Protein AF-A0A7Y5EYQ0-F1 (afdb_monomer_lite)

pLDDT: mean 70.4, std 16.58, range [34.97, 94.62]

Secondary structure (DSSP, 8-state):
------HHHHHHHHHHH---HHHHHHHHT--HHHHHHHHHHHHHHHHTTT---------S-S-EEEEEEE-TTSEEEEEEEETTEEEEEEEE-------

Foldseek 3Di:
DDDPPPLVVLVVVVVVVPDDLVRSCVVVVHDSVVNVVSVVVVVVVVVVVVDDDDDDDDPDPFPWDWDWDQDPQRWIWIWIDGPPDIDIDIHDDPDDPDD

Radius of gyration: 18.54 Å; chains: 1; bounding box: 42×24×52 Å

Structure (mmCIF, N/CA/C/O backbone):
data_AF-A0A7Y5EYQ0-F1
#
_entry.id   AF-A0A7Y5EYQ0-F1
#
loop_
_atom_site.group_PDB
_atom_site.id
_atom_site.type_symbol
_atom_site.label_atom_id
_atom_site.label_alt_id
_atom_site.label_comp_id
_atom_site.label_asym_id
_atom_site.label_entity_id
_atom_site.label_seq_id
_atom_site.pdbx_PDB_ins_code
_atom_site.Cartn_x
_atom_site.Cartn_y
_atom_site.Cartn_z
_atom_site.occupancy
_atom_site.B_iso_or_equiv
_atom_site.auth_seq_id
_atom_site.auth_comp_id
_atom_site.auth_asym_id
_atom_site.auth_atom_id
_atom_site.pdbx_PDB_model_num
ATOM 1 N N . MET A 1 1 ? 11.458 9.799 -27.056 1.00 34.97 1 MET A N 1
ATOM 2 C CA . MET A 1 1 ? 10.496 10.527 -26.199 1.00 34.97 1 MET A CA 1
ATOM 3 C C . MET A 1 1 ? 11.184 10.846 -24.886 1.00 34.97 1 MET A C 1
ATOM 5 O O . MET A 1 1 ? 11.511 9.926 -24.156 1.00 34.97 1 MET A O 1
ATOM 9 N N . ASN A 1 2 ? 11.492 12.119 -24.639 1.00 49.59 2 ASN A N 1
ATOM 10 C CA . ASN A 1 2 ? 12.245 12.569 -23.468 1.00 49.59 2 ASN A CA 1
ATOM 11 C C . ASN A 1 2 ? 11.326 13.470 -22.631 1.00 49.59 2 ASN A C 1
ATOM 13 O O . ASN A 1 2 ? 11.174 14.656 -22.910 1.00 49.59 2 ASN A O 1
ATOM 17 N N . LYS A 1 3 ? 10.656 12.890 -21.639 1.00 51.69 3 LYS A N 1
ATOM 18 C CA . LYS A 1 3 ? 10.021 13.625 -20.545 1.00 51.69 3 LYS A CA 1
ATOM 19 C C . LYS A 1 3 ? 10.454 12.904 -19.286 1.00 51.69 3 LYS A C 1
ATOM 21 O O . LYS A 1 3 ? 10.236 11.704 -19.180 1.00 51.69 3 LYS A O 1
ATOM 26 N N . LYS A 1 4 ? 11.107 13.616 -18.367 1.00 59.34 4 LYS A N 1
ATOM 27 C CA . LYS A 1 4 ? 11.325 13.122 -17.006 1.00 59.34 4 LYS A CA 1
ATOM 28 C C . LYS A 1 4 ? 9.941 12.818 -16.445 1.00 59.34 4 LYS A C 1
ATOM 30 O O . LYS A 1 4 ? 9.202 13.742 -16.115 1.00 59.34 4 LYS A O 1
ATOM 35 N N . GLU A 1 5 ? 9.553 11.550 -16.467 1.00 70.56 5 GLU A N 1
ATOM 36 C CA . GLU A 1 5 ? 8.270 11.111 -15.945 1.00 70.56 5 GLU A CA 1
ATOM 37 C C . GLU A 1 5 ? 8.210 11.528 -14.479 1.00 70.56 5 GLU A C 1
ATOM 39 O O . GLU A 1 5 ? 9.091 11.194 -13.683 1.00 70.56 5 GLU A O 1
ATOM 44 N N . ASN A 1 6 ? 7.209 12.340 -14.138 1.00 85.44 6 ASN A N 1
ATOM 45 C CA . ASN A 1 6 ? 6.997 12.758 -12.765 1.00 85.44 6 ASN A CA 1
ATOM 46 C C . ASN A 1 6 ? 6.386 11.578 -12.005 1.00 85.44 6 ASN A C 1
ATOM 48 O O . ASN A 1 6 ? 5.167 11.437 -11.907 1.00 85.44 6 ASN A O 1
ATOM 52 N N . TRP A 1 7 ? 7.255 10.695 -11.517 1.00 86.31 7 TRP A N 1
ATOM 53 C CA . TRP A 1 7 ? 6.867 9.462 -10.837 1.00 86.31 7 TRP A CA 1
ATOM 54 C C . TRP A 1 7 ? 5.966 9.710 -9.627 1.00 86.31 7 TRP A C 1
ATOM 56 O O . TRP A 1 7 ? 5.084 8.898 -9.365 1.00 86.31 7 TRP A O 1
ATOM 66 N N . ASN A 1 8 ? 6.095 10.859 -8.965 1.00 85.06 8 ASN A N 1
ATOM 67 C CA . ASN A 1 8 ? 5.250 11.222 -7.827 1.00 85.06 8 ASN A CA 1
ATOM 68 C C . ASN A 1 8 ? 3.799 11.435 -8.271 1.00 85.06 8 ASN A C 1
ATOM 70 O O . ASN A 1 8 ? 2.868 10.954 -7.627 1.00 85.06 8 ASN A O 1
ATOM 74 N N . GLU A 1 9 ? 3.597 12.092 -9.415 1.00 89.38 9 GLU A N 1
ATOM 75 C CA . GLU A 1 9 ? 2.271 12.288 -10.002 1.00 89.38 9 GLU A CA 1
ATOM 76 C C . GLU A 1 9 ? 1.675 10.965 -10.507 1.00 89.38 9 GLU A C 1
ATOM 78 O O . GLU A 1 9 ? 0.493 10.692 -10.297 1.00 89.38 9 GLU A O 1
ATOM 83 N N . ILE A 1 10 ? 2.499 10.112 -11.123 1.00 91.25 10 ILE A N 1
ATOM 84 C CA . ILE A 1 10 ? 2.092 8.779 -11.591 1.00 91.25 10 ILE A CA 1
ATOM 85 C C . ILE A 1 10 ? 1.643 7.907 -10.410 1.00 91.25 10 ILE A C 1
ATOM 87 O O . ILE A 1 10 ? 0.574 7.298 -10.461 1.00 91.25 10 ILE A O 1
ATOM 91 N N . ILE A 1 11 ? 2.423 7.877 -9.326 1.00 90.06 11 ILE A N 1
ATOM 92 C CA . ILE A 1 11 ? 2.108 7.118 -8.109 1.00 90.06 11 ILE A CA 1
ATOM 93 C C . ILE A 1 11 ? 0.858 7.683 -7.424 1.00 90.06 11 ILE A C 1
ATOM 95 O O . ILE A 1 11 ? 0.023 6.905 -6.961 1.00 90.06 11 ILE A O 1
ATOM 99 N N . LYS A 1 12 ? 0.686 9.011 -7.390 1.00 88.75 12 LYS A N 1
ATOM 100 C CA . LYS A 1 12 ? -0.525 9.651 -6.855 1.00 88.75 12 LYS A CA 1
ATOM 101 C C . LYS A 1 12 ? -1.773 9.227 -7.635 1.00 88.75 12 LYS A C 1
ATOM 103 O O . LYS A 1 12 ? -2.714 8.717 -7.031 1.00 88.75 12 LYS A O 1
ATOM 108 N N . LYS A 1 13 ? -1.743 9.331 -8.968 1.00 90.81 13 LYS A N 1
ATOM 109 C CA . LYS A 1 13 ? -2.845 8.890 -9.843 1.00 90.81 13 LYS A CA 1
ATOM 110 C C . LYS A 1 13 ? -3.150 7.403 -9.677 1.00 90.81 13 LYS A C 1
ATOM 112 O O . LYS A 1 13 ? -4.315 7.016 -9.679 1.00 90.81 13 LYS A O 1
ATOM 117 N N . TRP A 1 14 ? -2.125 6.568 -9.493 1.00 93.00 14 TRP A N 1
ATOM 118 C CA . TRP A 1 14 ? -2.327 5.152 -9.193 1.00 93.00 14 TRP A CA 1
ATOM 119 C C . TRP A 1 14 ? -3.076 4.949 -7.868 1.00 93.00 14 TRP A C 1
ATOM 121 O O . TRP A 1 14 ? -4.089 4.247 -7.852 1.00 93.00 14 TRP A O 1
ATOM 131 N N . LYS A 1 15 ? -2.641 5.597 -6.779 1.00 86.56 15 LYS A N 1
ATOM 132 C CA . LYS A 1 15 ? -3.306 5.504 -5.466 1.00 86.56 15 LYS A CA 1
ATOM 133 C C . LYS A 1 15 ? -4.771 5.954 -5.521 1.00 86.56 15 LYS A C 1
ATOM 135 O O . LYS A 1 15 ? -5.626 5.311 -4.916 1.00 86.56 15 LYS A O 1
ATOM 140 N N . GLU A 1 16 ? -5.061 7.018 -6.268 1.00 87.94 16 GLU A N 1
ATOM 141 C CA . GLU A 1 16 ? -6.419 7.548 -6.458 1.00 87.94 16 GLU A CA 1
ATOM 142 C C . GLU A 1 16 ? -7.295 6.630 -7.323 1.00 87.94 16 GLU A C 1
ATOM 144 O O . GLU A 1 16 ? -8.487 6.496 -7.055 1.00 87.94 16 GLU A O 1
ATOM 149 N N . SER A 1 17 ? -6.710 5.942 -8.311 1.00 87.94 17 SER A N 1
ATOM 150 C CA . SER A 1 17 ? -7.453 5.058 -9.222 1.00 87.94 17 SER A CA 1
ATOM 151 C C . SER A 1 17 ? -8.072 3.832 -8.544 1.00 87.94 17 SER A C 1
ATOM 153 O O . SER A 1 17 ? -9.033 3.270 -9.056 1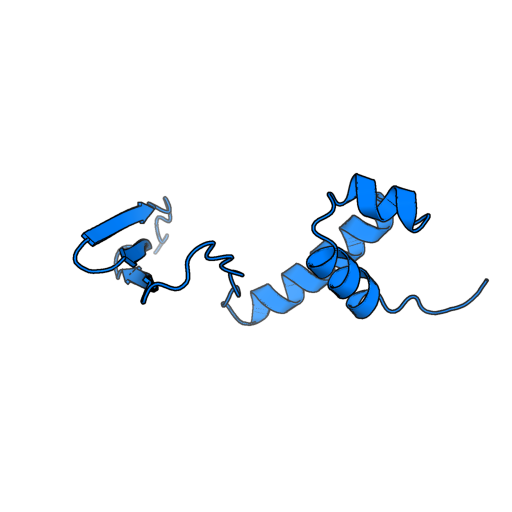.00 87.94 17 SER A O 1
ATOM 155 N N . GLY A 1 18 ? -7.506 3.372 -7.421 1.00 86.12 18 GLY A N 1
ATOM 156 C CA . GLY A 1 18 ? -7.916 2.120 -6.776 1.00 86.12 18 GLY A CA 1
ATOM 157 C C . GLY A 1 18 ? -7.594 0.849 -7.578 1.00 86.12 18 GLY A C 1
ATOM 158 O O . GLY A 1 18 ? -7.967 -0.243 -7.151 1.00 86.12 18 GLY A O 1
ATOM 159 N N . ASN A 1 19 ? -6.886 0.966 -8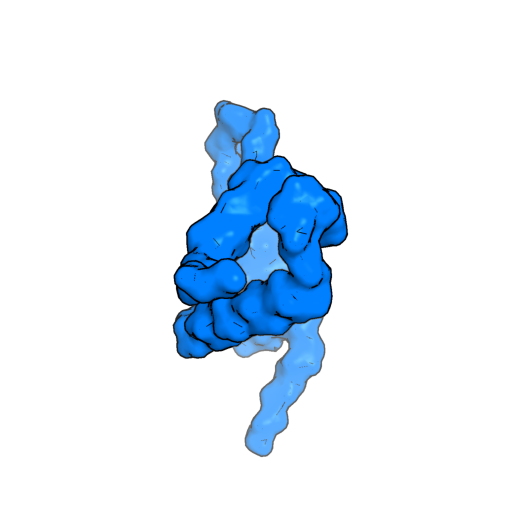.706 1.00 85.50 19 ASN A N 1
ATOM 160 C CA . ASN A 1 19 ? -6.484 -0.164 -9.536 1.00 85.50 19 ASN A CA 1
ATOM 161 C C . ASN A 1 19 ? -5.324 -0.946 -8.907 1.00 85.50 19 ASN A C 1
ATOM 163 O O . ASN A 1 19 ? -4.459 -0.399 -8.218 1.00 85.50 19 ASN A O 1
ATOM 167 N N . SER A 1 20 ? -5.233 -2.238 -9.230 1.00 89.12 20 SER A N 1
ATOM 168 C CA . SER A 1 20 ? -4.002 -2.994 -8.982 1.00 89.12 20 SER A CA 1
ATOM 169 C C . SER A 1 20 ? -2.836 -2.380 -9.769 1.00 89.12 20 SER A C 1
ATOM 171 O O . SER A 1 20 ? -3.039 -1.791 -10.832 1.00 89.12 20 SER A O 1
ATOM 173 N N . GLN A 1 21 ? -1.600 -2.530 -9.279 1.00 87.00 21 GLN A N 1
ATOM 174 C CA . GLN A 1 21 ? -0.409 -2.006 -9.970 1.00 87.00 21 GLN A CA 1
ATOM 175 C C . GLN A 1 21 ? -0.333 -2.500 -11.417 1.00 87.00 21 GLN A C 1
ATOM 177 O O . GLN A 1 21 ? -0.112 -1.712 -12.331 1.00 87.00 21 GLN A O 1
ATOM 182 N N . ALA A 1 22 ? -0.582 -3.796 -11.633 1.00 88.56 22 ALA A N 1
ATOM 183 C CA . ALA A 1 22 ? -0.603 -4.392 -12.963 1.00 88.56 22 ALA A CA 1
ATOM 184 C C . ALA A 1 22 ? -1.715 -3.804 -13.846 1.00 88.56 22 ALA A C 1
ATOM 186 O O . ALA A 1 22 ? -1.473 -3.547 -15.022 1.00 88.56 22 ALA A O 1
ATOM 187 N N . GLY A 1 23 ? -2.909 -3.559 -13.293 1.00 92.44 23 GLY A N 1
ATOM 188 C CA . GLY A 1 23 ? -4.013 -2.928 -14.019 1.00 92.44 23 GLY A CA 1
ATOM 189 C C . GLY A 1 23 ? -3.679 -1.501 -14.453 1.00 92.44 23 GLY A C 1
ATOM 190 O O . GLY A 1 23 ? -3.794 -1.168 -15.629 1.00 92.44 23 GLY A O 1
ATOM 191 N N . PHE A 1 24 ? -3.163 -0.693 -13.529 1.00 94.62 24 PHE A N 1
ATOM 192 C CA . PHE A 1 24 ? -2.759 0.683 -13.808 1.00 94.62 24 PHE A CA 1
ATOM 193 C C . PHE A 1 24 ? -1.595 0.769 -14.805 1.00 94.62 24 PHE A C 1
ATOM 195 O O . PHE A 1 24 ? -1.622 1.585 -15.725 1.00 94.62 24 PHE A O 1
ATOM 202 N N . CYS A 1 25 ? -0.591 -0.103 -14.664 1.00 93.69 25 CYS A N 1
ATOM 203 C CA . CYS A 1 25 ? 0.546 -0.160 -15.583 1.00 93.69 25 CYS A CA 1
ATOM 204 C C . CYS A 1 25 ? 0.115 -0.553 -17.002 1.00 93.69 25 CYS A C 1
ATOM 206 O O . CYS A 1 25 ? 0.594 0.043 -17.962 1.00 93.69 25 CYS A O 1
ATOM 208 N N . ARG A 1 26 ? -0.828 -1.498 -17.143 1.00 93.50 26 ARG A N 1
ATOM 209 C CA . ARG A 1 26 ? -1.411 -1.865 -18.445 1.00 93.50 26 ARG A CA 1
ATOM 210 C C . ARG A 1 26 ? -2.166 -0.697 -19.077 1.00 93.50 26 ARG A C 1
ATOM 212 O O . ARG A 1 26 ? -1.948 -0.413 -20.247 1.00 93.50 26 ARG A O 1
ATOM 219 N N . GLU A 1 27 ? -2.998 0.003 -18.307 1.00 93.38 27 GLU A N 1
ATOM 220 C CA . GLU A 1 27 ? -3.786 1.143 -18.799 1.00 93.38 27 GLU A CA 1
ATOM 221 C C . GLU A 1 27 ? -2.898 2.308 -19.262 1.00 93.38 27 GLU A C 1
ATOM 223 O O . GLU A 1 27 ? -3.122 2.893 -20.319 1.00 93.38 27 GLU A O 1
ATOM 228 N N . LYS A 1 28 ? -1.866 2.644 -18.481 1.00 89.44 28 LYS A N 1
ATOM 229 C CA . LYS A 1 28 ? -0.967 3.770 -18.773 1.00 89.44 28 LYS A CA 1
ATOM 230 C C . LYS A 1 28 ? 0.225 3.396 -19.654 1.00 89.44 28 LYS A C 1
ATOM 232 O O . LYS A 1 28 ? 1.056 4.258 -19.915 1.00 89.44 28 LYS A O 1
ATOM 237 N N . SER A 1 29 ? 0.309 2.144 -20.116 1.00 91.50 29 SER A N 1
ATOM 238 C CA . SER A 1 29 ? 1.454 1.614 -20.874 1.00 91.50 29 SER A CA 1
ATOM 239 C C . SER A 1 29 ? 2.800 1.831 -20.163 1.00 91.50 29 SER A C 1
ATOM 241 O O . SER A 1 29 ? 3.816 2.127 -20.787 1.00 91.50 29 SER A O 1
ATOM 243 N N . ILE A 1 30 ? 2.801 1.687 -18.836 1.00 92.12 30 ILE A N 1
ATOM 244 C CA . ILE A 1 30 ? 3.989 1.821 -17.988 1.00 92.12 30 ILE A CA 1
ATOM 245 C C . ILE A 1 30 ? 4.568 0.430 -17.732 1.00 92.12 30 ILE A C 1
ATOM 247 O O . ILE A 1 30 ? 3.847 -0.531 -17.466 1.00 92.12 30 ILE A O 1
ATOM 251 N N . SER A 1 31 ? 5.895 0.321 -17.761 1.00 92.62 31 SER A N 1
ATOM 252 C CA . SER A 1 31 ? 6.588 -0.903 -17.360 1.00 92.62 31 SER A CA 1
ATOM 253 C C . SER A 1 31 ? 6.366 -1.183 -15.870 1.00 92.62 31 SER A C 1
ATOM 255 O O . SER A 1 31 ? 6.768 -0.392 -15.015 1.00 92.62 31 SER A O 1
ATOM 257 N N . LEU A 1 32 ? 5.761 -2.332 -15.548 1.00 91.38 32 LEU A N 1
ATOM 258 C CA . LEU A 1 32 ? 5.524 -2.751 -14.162 1.00 91.38 32 LEU A CA 1
ATOM 259 C C . LEU A 1 32 ? 6.830 -2.822 -13.335 1.00 91.38 32 LEU A C 1
ATOM 261 O O . LEU A 1 32 ? 6.837 -2.310 -12.212 1.00 91.38 32 LEU A O 1
ATOM 265 N N . PRO A 1 33 ? 7.955 -3.358 -13.860 1.00 91.62 33 PRO A N 1
ATOM 266 C CA . PRO A 1 33 ? 9.253 -3.265 -13.187 1.00 91.62 33 PRO A CA 1
ATOM 267 C C . PRO A 1 33 ? 9.711 -1.831 -12.886 1.00 91.62 33 PRO A C 1
ATOM 269 O O . PRO A 1 33 ? 10.170 -1.561 -11.773 1.00 91.62 33 PRO A O 1
ATOM 272 N N . ALA A 1 34 ? 9.562 -0.907 -13.843 1.00 90.12 34 ALA A N 1
ATOM 273 C CA . ALA A 1 34 ? 9.949 0.493 -13.656 1.00 90.12 34 ALA A CA 1
ATOM 274 C C . ALA A 1 34 ? 9.081 1.163 -12.583 1.00 90.12 34 ALA A C 1
ATOM 276 O O . ALA A 1 34 ? 9.601 1.769 -11.646 1.00 90.12 34 ALA A O 1
ATOM 277 N N . PHE A 1 35 ? 7.765 0.953 -12.651 1.00 92.56 35 PHE A N 1
ATOM 278 C CA . PHE A 1 35 ? 6.828 1.427 -11.639 1.00 92.56 35 PHE A CA 1
ATOM 279 C C . PHE A 1 35 ? 7.190 0.916 -10.242 1.00 92.56 35 PHE A C 1
ATOM 281 O O . PHE A 1 35 ? 7.277 1.699 -9.298 1.00 92.56 35 PHE A O 1
ATOM 288 N N . GLY A 1 36 ? 7.472 -0.383 -10.106 1.00 89.62 36 GLY A N 1
ATOM 289 C CA . GLY A 1 36 ? 7.861 -0.981 -8.831 1.00 89.62 36 GLY A CA 1
ATOM 290 C C . GLY A 1 36 ? 9.154 -0.392 -8.256 1.00 89.62 36 GLY A C 1
ATOM 291 O O . GLY A 1 36 ? 9.237 -0.164 -7.049 1.00 89.62 36 GLY A O 1
ATOM 292 N N . TYR A 1 37 ? 10.153 -0.111 -9.099 1.00 89.56 37 TYR A N 1
ATOM 293 C CA . TYR A 1 37 ? 11.394 0.545 -8.675 1.00 89.56 37 TYR A CA 1
ATOM 294 C C . TYR A 1 37 ? 11.132 1.947 -8.106 1.00 89.56 37 TYR A C 1
ATOM 296 O O . TYR A 1 37 ? 11.557 2.247 -6.987 1.00 89.56 37 TYR A O 1
ATOM 304 N N . HIS A 1 38 ? 10.385 2.779 -8.834 1.00 88.69 38 HIS A N 1
ATOM 305 C CA . HIS A 1 38 ? 10.083 4.148 -8.414 1.00 88.69 38 HIS A CA 1
ATOM 306 C C . HIS A 1 38 ? 9.158 4.202 -7.194 1.00 88.69 38 HIS A C 1
ATOM 308 O O . HIS A 1 38 ? 9.407 4.981 -6.277 1.00 88.69 38 HIS A O 1
ATOM 314 N N . TYR A 1 39 ? 8.163 3.316 -7.120 1.00 87.69 39 TYR A N 1
ATOM 315 C CA . TYR A 1 39 ? 7.283 3.204 -5.960 1.00 87.69 39 TYR A CA 1
ATOM 316 C C . TYR A 1 39 ? 8.042 2.832 -4.682 1.00 87.69 39 TYR A C 1
ATOM 318 O O . TYR A 1 39 ? 7.832 3.447 -3.639 1.00 87.69 39 TYR A O 1
ATOM 326 N N . ARG A 1 40 ? 8.970 1.867 -4.751 1.00 83.50 40 ARG A N 1
ATOM 327 C CA . ARG A 1 40 ? 9.811 1.507 -3.596 1.00 83.50 40 ARG A CA 1
ATOM 328 C C . ARG A 1 40 ? 10.721 2.654 -3.172 1.00 83.50 40 ARG A C 1
ATOM 330 O O . ARG A 1 40 ? 10.894 2.872 -1.980 1.00 83.50 40 ARG A O 1
ATOM 337 N N . LYS A 1 41 ? 11.282 3.395 -4.127 1.00 80.75 41 LYS A N 1
ATOM 338 C CA . LYS A 1 41 ? 12.133 4.555 -3.837 1.00 80.75 41 LYS A CA 1
ATOM 339 C C . LYS A 1 41 ? 11.368 5.656 -3.088 1.00 80.75 41 LYS A C 1
ATOM 341 O O . LYS A 1 41 ? 11.906 6.200 -2.129 1.00 80.75 41 LYS A O 1
ATOM 346 N N . GLU A 1 42 ? 10.118 5.915 -3.472 1.00 73.00 42 GLU A N 1
ATOM 347 C CA . GLU A 1 42 ? 9.203 6.819 -2.753 1.00 73.00 42 GLU A CA 1
ATOM 348 C C . GLU A 1 42 ? 8.750 6.250 -1.394 1.00 73.00 42 GLU A C 1
ATOM 350 O O . GLU A 1 42 ? 8.625 6.974 -0.415 1.00 73.00 42 GLU A O 1
ATOM 355 N N . ALA A 1 43 ? 8.544 4.937 -1.267 1.00 66.06 43 ALA A N 1
ATOM 356 C CA . ALA A 1 43 ? 8.214 4.333 0.028 1.00 66.06 43 ALA A CA 1
ATOM 357 C C . ALA A 1 43 ? 9.378 4.432 1.036 1.00 66.06 43 ALA A C 1
ATOM 359 O O . ALA A 1 43 ? 9.160 4.644 2.228 1.00 66.06 43 ALA A O 1
ATOM 360 N N . VAL A 1 44 ? 10.621 4.321 0.560 1.00 61.66 44 VAL A N 1
ATOM 361 C CA . VAL A 1 44 ? 11.830 4.459 1.388 1.00 61.66 44 VAL A CA 1
ATOM 362 C C . VAL A 1 44 ? 12.081 5.914 1.807 1.00 61.66 44 VAL A C 1
ATOM 364 O O . VAL A 1 44 ? 12.643 6.152 2.875 1.00 61.66 44 VAL A O 1
ATOM 367 N N . SER A 1 45 ? 11.662 6.913 1.019 1.00 55.09 45 SER A N 1
ATOM 368 C CA . SER A 1 45 ? 11.722 8.311 1.472 1.00 55.09 45 SER A CA 1
ATOM 369 C C . SER A 1 45 ? 10.707 8.594 2.584 1.00 55.09 45 SER A C 1
ATOM 371 O O . SER A 1 45 ? 11.035 9.329 3.511 1.00 55.09 45 SER A O 1
ATOM 373 N N . ILE A 1 46 ? 9.540 7.939 2.566 1.00 56.16 46 ILE A N 1
ATOM 374 C CA . ILE A 1 46 ? 8.552 7.997 3.658 1.00 56.16 46 ILE A CA 1
ATOM 375 C C . ILE A 1 46 ? 9.093 7.312 4.926 1.00 56.16 46 ILE A C 1
ATOM 377 O O . ILE A 1 46 ? 8.959 7.851 6.024 1.00 56.16 46 ILE A O 1
ATOM 381 N N . SER A 1 47 ? 9.781 6.168 4.796 1.00 52.25 47 SER A N 1
ATOM 382 C CA . SER A 1 47 ? 10.295 5.425 5.958 1.00 52.25 47 SER A CA 1
ATOM 383 C C . SER A 1 47 ? 11.392 6.160 6.736 1.00 52.25 47 SER A C 1
ATOM 385 O O . SER A 1 47 ? 11.595 5.864 7.910 1.00 52.25 47 SER A O 1
ATOM 387 N N . LYS A 1 48 ? 12.087 7.132 6.128 1.00 50.88 48 LYS A N 1
ATOM 388 C CA . LYS A 1 48 ? 13.081 7.962 6.834 1.00 50.88 48 LYS A CA 1
ATOM 389 C C . LYS A 1 48 ? 12.467 8.866 7.905 1.00 50.88 48 LYS A C 1
ATOM 391 O O . LYS A 1 48 ? 13.178 9.248 8.827 1.00 50.88 48 LYS A O 1
ATOM 396 N N . ASN A 1 49 ? 11.168 9.153 7.817 1.00 47.19 49 ASN A N 1
ATOM 397 C CA . ASN A 1 49 ? 10.465 9.973 8.801 1.00 47.19 49 ASN A CA 1
ATOM 398 C C . ASN A 1 49 ? 9.741 9.133 9.867 1.00 47.19 49 ASN A C 1
ATOM 400 O O . ASN A 1 49 ? 9.098 9.707 10.734 1.00 47.19 49 ASN A O 1
ATOM 404 N N . GLY A 1 50 ? 9.831 7.797 9.824 1.00 47.28 50 GLY A N 1
ATOM 405 C CA . GLY A 1 50 ? 9.327 6.912 10.883 1.00 47.28 50 GLY A CA 1
ATOM 406 C C . GLY A 1 50 ? 7.801 6.780 10.995 1.00 47.28 50 GLY A C 1
ATOM 407 O O . GLY A 1 50 ? 7.331 6.005 11.821 1.00 47.28 50 GLY A O 1
ATOM 408 N N . PHE A 1 51 ? 7.023 7.472 10.160 1.00 46.06 51 PHE A N 1
ATOM 409 C CA . PHE A 1 51 ? 5.559 7.418 10.173 1.00 46.06 51 PHE A CA 1
ATOM 410 C C . PHE A 1 51 ? 5.012 6.929 8.828 1.00 46.06 51 PHE A C 1
ATOM 412 O O . PHE A 1 51 ? 5.520 7.289 7.766 1.00 46.06 51 PHE A O 1
ATOM 419 N N . ILE A 1 52 ? 3.958 6.111 8.872 1.00 51.84 52 ILE A N 1
ATOM 420 C CA . ILE A 1 52 ? 3.222 5.641 7.692 1.00 51.84 52 ILE A CA 1
ATOM 421 C C . ILE A 1 52 ? 1.804 6.200 7.779 1.00 51.84 52 ILE A C 1
ATOM 423 O O . ILE A 1 52 ? 1.078 5.913 8.729 1.00 51.84 52 ILE A O 1
ATOM 427 N N . GLU A 1 53 ? 1.394 6.971 6.773 1.00 46.34 53 GLU A N 1
ATOM 428 C CA . GLU A 1 53 ? -0.005 7.371 6.620 1.00 46.34 53 GLU A CA 1
ATOM 429 C C . GLU A 1 53 ? -0.830 6.182 6.115 1.00 46.34 53 GLU A C 1
ATOM 431 O O . GLU A 1 53 ? -0.591 5.654 5.025 1.00 46.34 53 GLU A O 1
ATOM 436 N N . ILE A 1 54 ? -1.810 5.756 6.914 1.00 51.12 54 ILE A N 1
ATOM 437 C CA . ILE A 1 54 ? -2.726 4.668 6.568 1.00 51.12 54 ILE A CA 1
ATOM 438 C C . ILE A 1 54 ? -4.030 5.295 6.054 1.00 51.12 54 ILE A C 1
ATOM 440 O O . ILE A 1 54 ? -4.782 5.856 6.853 1.00 51.12 54 ILE A O 1
ATOM 444 N N . PRO A 1 55 ? -4.338 5.224 4.744 1.00 43.78 55 PRO A N 1
ATOM 445 C CA . PRO A 1 55 ? -5.606 5.727 4.231 1.00 43.78 55 PRO A CA 1
ATOM 446 C C . PRO A 1 55 ? -6.752 4.815 4.688 1.00 43.78 55 PRO A C 1
ATOM 448 O O . PRO A 1 55 ? -6.887 3.682 4.225 1.00 43.78 55 PRO A O 1
ATOM 451 N N . ILE A 1 56 ? -7.600 5.318 5.585 1.00 53.41 56 ILE A N 1
ATOM 452 C CA . ILE A 1 56 ? -8.795 4.610 6.055 1.00 53.41 56 ILE A CA 1
ATOM 453 C C . ILE A 1 56 ? -9.961 4.978 5.137 1.00 53.41 56 ILE A C 1
ATOM 455 O O . ILE A 1 56 ? -10.371 6.134 5.074 1.00 53.41 56 ILE A O 1
ATOM 459 N N . LYS A 1 57 ? -10.524 3.992 4.434 1.00 52.34 57 LYS A N 1
ATOM 460 C CA . LYS A 1 57 ? -11.801 4.152 3.724 1.00 52.34 57 LYS A CA 1
ATOM 461 C C . LYS A 1 57 ? -12.927 3.671 4.639 1.00 52.34 57 LYS A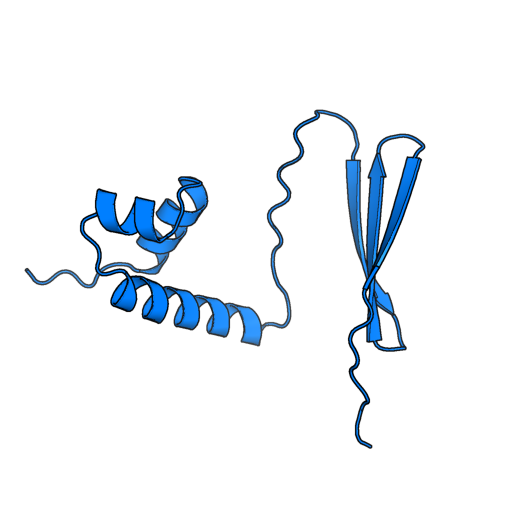 C 1
ATOM 463 O O . LYS A 1 57 ? -13.202 2.473 4.685 1.00 52.34 57 LYS A O 1
ATOM 468 N N . THR A 1 58 ? -13.562 4.573 5.386 1.00 53.44 58 THR A N 1
ATOM 469 C CA . THR A 1 58 ? -14.786 4.243 6.132 1.00 53.44 58 THR A CA 1
ATOM 470 C C . THR A 1 58 ? -15.974 4.258 5.167 1.00 53.44 58 THR A C 1
ATOM 472 O O . THR A 1 58 ? -16.167 5.212 4.418 1.00 53.44 58 THR A O 1
ATOM 475 N N . LYS A 1 59 ? -16.756 3.171 5.129 1.00 58.56 59 LYS A N 1
ATOM 476 C CA . LYS A 1 59 ? -17.968 3.078 4.292 1.00 58.56 59 LYS A CA 1
ATOM 477 C C . LYS A 1 59 ? -19.194 3.749 4.925 1.00 58.56 59 LYS A C 1
ATOM 479 O O . LYS A 1 59 ? -20.212 3.863 4.255 1.00 58.56 59 LYS A O 1
ATOM 484 N N . GLU A 1 60 ? -19.102 4.199 6.176 1.00 56.44 60 GLU A N 1
ATOM 485 C CA . GLU A 1 60 ? -20.246 4.705 6.937 1.00 56.44 60 GLU A CA 1
ATOM 486 C C . GLU A 1 60 ? -19.964 6.066 7.584 1.00 56.44 60 GLU A C 1
ATOM 488 O O . GLU A 1 60 ? -18.923 6.284 8.207 1.00 56.44 60 GLU A O 1
ATOM 493 N N . THR A 1 61 ? -20.941 6.964 7.449 1.00 51.28 61 THR A N 1
ATOM 494 C CA . THR A 1 61 ? -21.091 8.299 8.054 1.00 51.28 61 THR A CA 1
ATOM 495 C C . THR A 1 61 ? -21.422 8.220 9.553 1.00 51.28 61 THR A C 1
ATOM 497 O O . THR A 1 61 ? -22.322 8.888 10.053 1.00 51.28 61 THR A O 1
ATOM 500 N N . GLY A 1 62 ? -20.706 7.373 10.290 1.00 57.00 62 GLY A N 1
ATOM 501 C CA . GLY A 1 62 ? -20.757 7.309 11.750 1.00 57.00 62 GLY A CA 1
ATOM 502 C C . GLY A 1 62 ? -19.465 7.848 12.357 1.00 57.00 62 GLY A C 1
ATOM 503 O O . GLY A 1 62 ? -18.404 7.724 11.743 1.00 57.00 62 GLY A O 1
ATOM 504 N N . ASN A 1 63 ? -19.540 8.401 13.574 1.00 58.62 63 ASN A N 1
ATOM 505 C CA . ASN A 1 63 ? -18.382 8.833 14.370 1.00 58.62 63 ASN A CA 1
ATOM 506 C C . ASN A 1 63 ? -17.498 7.625 14.722 1.00 58.62 63 ASN A C 1
ATOM 508 O O . ASN A 1 63 ? -17.576 7.071 15.820 1.00 58.62 63 ASN A O 1
ATOM 512 N N . SER A 1 64 ? -16.695 7.183 13.760 1.00 64.44 64 SER A N 1
ATOM 513 C CA . SER A 1 64 ? -15.742 6.098 13.921 1.00 64.44 64 SER A CA 1
ATOM 514 C C . SER A 1 64 ? -14.357 6.695 14.116 1.00 64.44 64 SER A C 1
ATOM 516 O O . SER A 1 64 ? -13.944 7.552 13.338 1.00 64.44 64 SER A O 1
ATOM 518 N N . SER A 1 65 ? -13.625 6.245 15.133 1.00 64.81 65 SER A N 1
ATOM 519 C CA . SER A 1 65 ? -12.245 6.681 15.370 1.00 64.81 65 SER A CA 1
ATOM 520 C C . SER A 1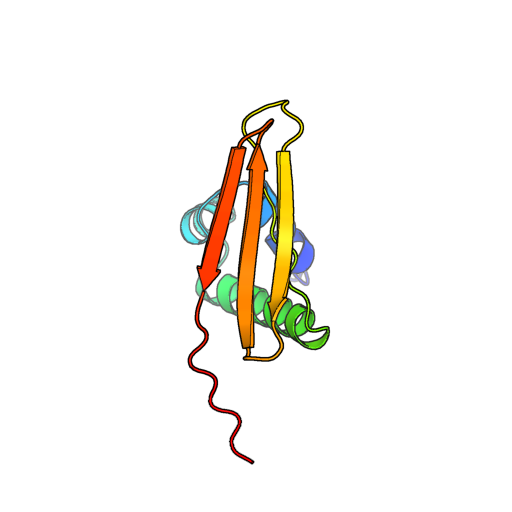 65 ? -11.302 5.488 15.335 1.00 64.81 65 SER A C 1
ATOM 522 O O . SER A 1 65 ? -11.547 4.500 16.031 1.00 64.81 65 SER A O 1
ATOM 524 N N . LEU A 1 66 ? -10.211 5.606 14.580 1.00 70.75 66 LEU A N 1
ATOM 525 C CA . 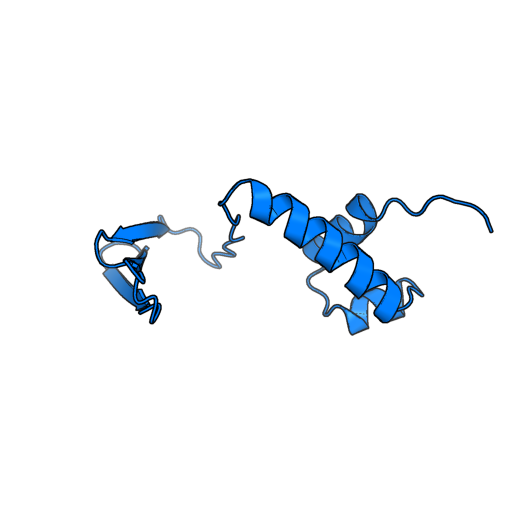LEU A 1 66 ? -9.068 4.702 14.667 1.00 70.75 66 LEU A CA 1
ATOM 526 C C . LEU A 1 66 ? -7.999 5.345 15.553 1.00 70.75 66 LEU A C 1
ATOM 528 O O . LEU A 1 66 ? -7.660 6.512 15.361 1.00 70.75 66 LEU A O 1
ATOM 532 N N . SER A 1 67 ? -7.453 4.593 16.500 1.00 65.69 67 SER A N 1
ATOM 533 C CA . SER A 1 67 ? -6.289 4.998 17.289 1.00 65.69 67 SER A CA 1
ATOM 534 C C . SER A 1 67 ? -5.200 3.940 17.159 1.00 65.69 67 SER A C 1
ATOM 536 O O . SER A 1 67 ? -5.492 2.745 17.190 1.00 65.69 67 SER A O 1
ATOM 538 N N . LEU A 1 68 ? -3.961 4.393 16.982 1.00 72.19 68 LEU A N 1
ATOM 539 C CA . LEU A 1 68 ? -2.773 3.550 16.909 1.00 72.19 68 LEU A CA 1
ATOM 540 C C . LEU A 1 68 ? -1.862 3.911 18.080 1.00 72.19 68 LEU A C 1
ATOM 542 O O . LEU A 1 68 ? -1.529 5.083 18.252 1.00 72.19 68 LEU A O 1
ATOM 546 N N . GLU A 1 69 ? -1.459 2.915 18.857 1.00 69.44 69 GLU A N 1
ATOM 547 C CA . GLU A 1 69 ? -0.525 3.071 19.971 1.00 69.44 69 GLU A CA 1
ATOM 548 C C . GLU A 1 69 ? 0.596 2.035 19.847 1.00 69.44 69 GLU A C 1
ATOM 550 O O . GLU A 1 69 ? 0.349 0.887 19.478 1.00 69.44 69 GLU A O 1
ATOM 555 N N . ILE A 1 70 ? 1.830 2.451 20.132 1.00 71.69 70 ILE A N 1
ATOM 556 C CA . ILE A 1 70 ? 2.979 1.552 20.260 1.00 71.69 70 ILE A CA 1
ATOM 557 C C . ILE A 1 70 ? 3.287 1.464 21.749 1.00 71.69 70 ILE A C 1
ATOM 559 O O . ILE A 1 70 ? 3.661 2.462 22.368 1.00 71.69 70 ILE A O 1
ATOM 563 N N . SER A 1 71 ? 3.099 0.287 22.327 1.00 66.94 71 SER A N 1
ATOM 564 C CA . SER A 1 71 ? 3.353 0.051 23.743 1.00 66.94 71 SER A CA 1
ATOM 565 C C . SER A 1 71 ? 4.850 -0.107 24.022 1.00 66.94 71 SER A C 1
ATOM 567 O O . SER A 1 71 ? 5.664 -0.385 23.139 1.00 66.94 71 SER A O 1
ATOM 569 N N . GLN A 1 72 ? 5.234 0.042 25.290 1.00 68.31 72 GLN A N 1
ATOM 570 C CA . GLN A 1 72 ? 6.638 -0.008 25.726 1.00 68.31 72 GLN A CA 1
ATOM 571 C C . GLN A 1 72 ? 7.324 -1.362 25.461 1.00 68.31 72 GLN A C 1
ATOM 573 O O . GLN A 1 72 ? 8.546 -1.430 25.379 1.00 68.31 72 GLN A O 1
ATOM 578 N N . ASN A 1 73 ? 6.548 -2.436 25.306 1.00 71.00 73 ASN A N 1
ATOM 579 C CA . ASN A 1 73 ? 7.008 -3.781 24.952 1.00 71.00 73 ASN A CA 1
ATOM 580 C C . ASN A 1 73 ? 7.041 -4.040 23.429 1.00 71.00 73 ASN A C 1
ATOM 582 O O . ASN A 1 73 ? 7.284 -5.171 23.017 1.00 71.00 73 ASN A O 1
ATOM 586 N N . GLY A 1 74 ? 6.826 -3.019 22.590 1.00 66.25 74 GLY A N 1
ATOM 587 C CA . GLY A 1 74 ? 6.906 -3.137 21.130 1.00 66.25 74 GLY A CA 1
ATOM 588 C C . GLY A 1 74 ? 5.677 -3.773 20.473 1.00 66.25 74 GLY A C 1
ATOM 589 O O . GLY A 1 74 ? 5.760 -4.232 19.326 1.00 66.25 74 GLY A O 1
ATOM 590 N N . GLU A 1 75 ? 4.543 -3.813 21.177 1.00 70.62 75 GLU A N 1
ATOM 591 C CA . GLU A 1 75 ? 3.266 -4.210 20.588 1.00 70.62 75 GLU A CA 1
ATOM 592 C C . GLU A 1 75 ? 2.646 -3.013 19.871 1.00 70.62 75 GLU A C 1
ATOM 594 O O . GLU A 1 75 ? 2.735 -1.862 20.308 1.00 70.62 75 GLU A O 1
ATOM 599 N N . ILE A 1 76 ? 2.008 -3.295 18.740 1.00 74.75 76 ILE A N 1
ATOM 600 C CA . ILE A 1 76 ? 1.237 -2.300 18.005 1.00 74.75 76 ILE A CA 1
ATOM 601 C C . ILE A 1 76 ? -0.231 -2.559 18.321 1.00 74.75 76 ILE A C 1
ATOM 603 O O . ILE A 1 76 ? -0.779 -3.611 17.979 1.00 74.75 76 ILE A O 1
ATOM 607 N N . ILE A 1 77 ? -0.870 -1.591 18.970 1.00 69.38 77 ILE A N 1
ATOM 608 C CA . ILE A 1 77 ? -2.272 -1.647 19.368 1.00 69.38 77 ILE A CA 1
ATOM 609 C C . ILE A 1 77 ? -3.082 -0.809 18.386 1.00 69.38 77 ILE A C 1
ATOM 611 O O . ILE A 1 77 ? -2.884 0.399 18.253 1.00 69.38 77 ILE A O 1
ATOM 615 N N . ILE A 1 78 ? -4.027 -1.458 17.713 1.00 79.00 78 ILE A N 1
ATOM 616 C CA . ILE A 1 78 ? -4.983 -0.814 16.817 1.00 79.00 78 ILE A CA 1
ATOM 617 C C . ILE A 1 78 ? -6.346 -0.822 17.509 1.00 79.00 78 ILE A C 1
ATOM 619 O O . ILE A 1 78 ? -6.922 -1.885 17.745 1.00 79.00 78 ILE A O 1
ATOM 623 N N . GLN A 1 79 ? -6.880 0.358 17.821 1.00 71.06 79 GLN A N 1
ATOM 624 C CA . GLN A 1 79 ? -8.209 0.515 18.413 1.00 71.06 79 GLN A CA 1
ATOM 625 C C . GLN A 1 79 ? -9.178 1.119 17.404 1.00 71.06 79 GLN A C 1
ATOM 627 O O . GLN A 1 79 ? -8.949 2.213 16.892 1.00 71.06 79 GLN A O 1
ATOM 632 N N . ILE A 1 80 ? -10.296 0.439 17.171 1.00 75.12 80 ILE A N 1
ATOM 633 C CA . ILE A 1 80 ? -11.400 0.922 16.344 1.00 75.12 80 ILE A CA 1
ATOM 634 C C . ILE A 1 80 ? -12.587 1.181 17.271 1.00 75.12 80 ILE A C 1
ATOM 636 O O . ILE A 1 80 ? -13.097 0.258 17.910 1.00 75.12 80 ILE A O 1
ATOM 640 N N . LYS A 1 81 ? -13.043 2.433 17.344 1.00 70.25 81 LYS A N 1
ATOM 641 C CA . LYS A 1 81 ? -14.307 2.787 18.003 1.00 70.25 81 LYS A CA 1
ATOM 642 C C . LYS A 1 81 ? -15.363 3.027 16.938 1.00 70.25 81 LYS A C 1
ATOM 644 O O . LYS A 1 81 ? -15.126 3.824 16.034 1.00 70.25 81 LYS A O 1
ATOM 649 N N . GLN A 1 82 ? -16.506 2.364 17.059 1.00 68.56 82 GLN A N 1
ATOM 650 C CA . GLN A 1 82 ? -17.692 2.587 16.230 1.00 68.56 82 GLN A CA 1
ATOM 651 C C . GLN A 1 82 ? -18.901 2.711 17.161 1.00 68.56 82 GLN A C 1
ATOM 653 O O . GLN A 1 82 ? -19.349 1.728 17.753 1.00 68.56 82 GLN A O 1
ATOM 658 N N . GLY A 1 83 ? -19.398 3.936 17.360 1.00 68.69 83 GLY A N 1
ATOM 659 C CA . GLY A 1 83 ? -20.442 4.199 18.357 1.00 68.69 83 GLY A CA 1
ATOM 660 C C . GLY A 1 83 ? -20.000 3.790 19.771 1.00 68.69 83 GLY A C 1
ATOM 661 O O . GLY A 1 83 ? -18.956 4.234 20.244 1.00 68.69 83 GLY A O 1
ATOM 662 N N . ASN A 1 84 ? -20.773 2.922 20.435 1.00 59.16 84 ASN A N 1
ATOM 663 C CA . ASN A 1 84 ? -20.443 2.374 21.762 1.00 59.16 84 ASN A CA 1
ATOM 664 C C . ASN A 1 84 ? -19.559 1.114 21.725 1.00 59.16 84 ASN A C 1
ATOM 666 O O . ASN A 1 84 ? -19.158 0.622 22.780 1.00 59.16 84 ASN A O 1
ATOM 670 N N . GLN A 1 85 ? -19.247 0.579 20.542 1.00 56.50 85 GLN A N 1
ATOM 671 C CA . GLN A 1 85 ? -18.410 -0.610 20.412 1.00 56.50 85 GLN A CA 1
ATOM 672 C C . GLN A 1 85 ? -16.935 -0.219 20.282 1.00 56.50 85 GLN A C 1
ATOM 674 O O . GLN A 1 85 ? -16.574 0.690 19.529 1.00 56.50 85 GLN A O 1
ATOM 679 N N . LYS A 1 86 ? -16.079 -0.921 21.030 1.00 65.75 86 LYS A N 1
ATOM 680 C CA . LYS A 1 86 ? -14.621 -0.778 20.992 1.00 65.75 86 LYS A CA 1
ATOM 681 C C . LYS A 1 86 ? -14.018 -2.125 20.619 1.00 65.75 86 LYS A C 1
ATOM 683 O O . LYS A 1 86 ? -14.107 -3.065 21.402 1.00 65.75 86 LYS A O 1
ATOM 688 N N . ASN A 1 87 ? -13.398 -2.194 19.447 1.00 69.69 87 ASN A N 1
ATOM 689 C CA . ASN A 1 87 ? -12.671 -3.371 18.988 1.00 69.69 87 ASN A CA 1
ATOM 690 C C . ASN A 1 87 ? -11.171 -3.067 19.023 1.00 69.69 87 ASN A C 1
ATOM 692 O O . ASN A 1 87 ? -10.722 -2.093 18.416 1.00 69.69 87 ASN A O 1
ATOM 696 N N . CYS A 1 88 ? -10.406 -3.894 19.733 1.00 59.78 88 CYS A N 1
ATOM 697 C CA . CYS A 1 88 ? -8.954 -3.773 19.837 1.00 59.78 88 CYS A CA 1
ATOM 698 C C . CYS A 1 88 ? -8.286 -4.957 19.137 1.00 59.78 88 CYS A C 1
ATOM 700 O O . CYS A 1 88 ? -8.632 -6.108 19.398 1.00 59.78 88 CYS A O 1
ATOM 702 N N . ILE A 1 89 ? -7.313 -4.669 18.277 1.00 72.56 89 ILE A N 1
ATOM 703 C CA . ILE A 1 89 ? -6.435 -5.663 17.659 1.00 72.56 89 ILE A CA 1
ATOM 704 C C . ILE A 1 89 ? -5.024 -5.397 18.178 1.00 72.56 89 ILE A C 1
ATOM 706 O O . ILE A 1 89 ? -4.503 -4.293 18.021 1.00 72.56 89 ILE A O 1
ATOM 710 N N . ILE A 1 90 ? -4.418 -6.408 18.797 1.00 61.53 90 ILE A N 1
ATOM 711 C CA . ILE A 1 90 ? -3.032 -6.363 19.270 1.00 61.53 90 ILE A CA 1
ATOM 712 C C . ILE A 1 90 ? -2.186 -7.137 18.267 1.00 61.53 90 ILE A C 1
ATOM 714 O O . ILE A 1 90 ? -2.422 -8.323 18.028 1.00 61.53 90 ILE A O 1
ATOM 718 N N . LEU A 1 91 ? -1.221 -6.457 17.655 1.00 65.19 91 LEU A N 1
ATOM 719 C CA . LEU A 1 91 ? -0.249 -7.069 16.761 1.00 65.19 91 LEU A CA 1
ATOM 720 C C . LEU A 1 91 ? 1.093 -7.168 17.484 1.00 65.19 91 LEU A C 1
ATOM 722 O O . LEU A 1 91 ? 1.684 -6.162 17.879 1.00 65.19 91 LEU A O 1
ATOM 726 N N . TYR A 1 92 ? 1.588 -8.395 17.617 1.00 56.72 92 TYR A N 1
ATOM 727 C CA . TYR A 1 92 ? 2.913 -8.667 18.156 1.00 56.72 92 TYR A CA 1
ATOM 728 C C . TYR A 1 92 ? 3.946 -8.520 17.045 1.00 56.72 92 TYR A C 1
ATOM 730 O O . TYR A 1 92 ? 3.955 -9.301 16.090 1.00 56.72 92 TYR A O 1
ATOM 738 N N . SER A 1 93 ? 4.845 -7.545 17.170 1.00 51.69 93 SER A N 1
ATOM 739 C CA . SER A 1 93 ? 6.102 -7.602 16.433 1.00 51.69 93 SER A CA 1
ATOM 740 C C . SER A 1 93 ? 7.084 -8.402 17.289 1.00 51.69 93 SER A C 1
ATOM 742 O O . SER A 1 93 ? 7.310 -8.077 18.449 1.00 51.69 93 SER A O 1
ATOM 744 N N . GLY A 1 94 ? 7.639 -9.495 16.761 1.00 45.94 94 GLY A N 1
ATOM 745 C CA . GLY A 1 94 ? 8.643 -10.321 17.450 1.00 45.94 94 GLY A CA 1
ATOM 746 C C . GLY A 1 94 ? 9.998 -9.622 17.614 1.00 45.94 94 GLY A C 1
ATOM 747 O O . GLY A 1 94 ? 11.041 -10.260 17.479 1.00 45.94 94 GLY A O 1
ATOM 748 N N . PHE A 1 95 ? 10.001 -8.307 17.831 1.00 46.38 95 PHE A N 1
ATOM 749 C CA . PHE A 1 95 ? 11.197 -7.497 17.934 1.00 46.38 95 PHE A CA 1
ATOM 750 C C . PHE A 1 95 ? 11.825 -7.736 19.308 1.00 46.38 95 PHE A C 1
ATOM 752 O O . PHE A 1 95 ? 11.459 -7.108 20.295 1.00 46.38 95 PHE A O 1
ATOM 759 N N . LYS A 1 96 ? 12.755 -8.692 19.391 1.00 44.19 96 LYS A N 1
ATO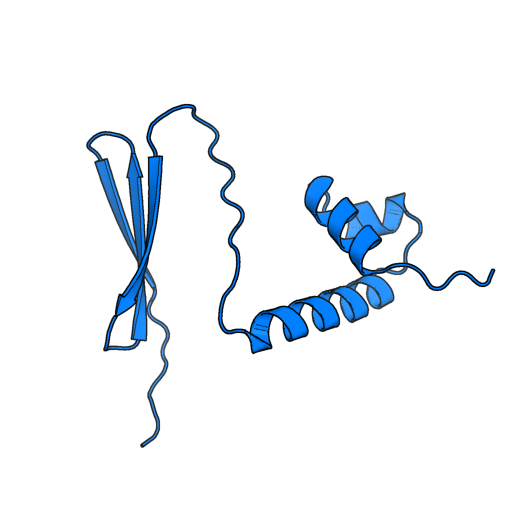M 760 C CA . LYS A 1 96 ? 13.672 -8.788 20.530 1.00 44.19 96 LYS A CA 1
ATOM 761 C C . LYS A 1 96 ? 14.710 -7.674 20.374 1.00 44.19 96 LYS A C 1
ATOM 763 O O . LYS A 1 96 ? 15.552 -7.794 19.480 1.00 44.19 96 LYS A O 1
ATOM 768 N N . PRO A 1 97 ? 14.686 -6.605 21.191 1.00 41.41 97 PRO A N 1
ATOM 769 C CA . PRO A 1 97 ? 15.797 -5.670 21.208 1.00 41.41 97 PRO A CA 1
ATOM 770 C C . PRO A 1 97 ? 17.035 -6.455 21.648 1.00 41.41 97 PRO A C 1
ATOM 772 O O . PRO A 1 97 ? 17.043 -7.081 22.708 1.00 41.41 97 PRO A O 1
ATOM 775 N N . THR A 1 98 ? 18.046 -6.507 20.785 1.00 47.22 98 THR A N 1
ATOM 776 C CA . THR A 1 98 ? 19.352 -7.044 21.175 1.00 47.22 98 THR A CA 1
ATOM 777 C C . THR A 1 98 ? 20.070 -5.895 21.866 1.00 47.22 98 THR A C 1
ATOM 779 O O . THR A 1 98 ? 20.220 -4.836 21.258 1.00 47.22 98 THR A O 1
ATOM 782 N N . VAL A 1 99 ? 20.358 -6.089 23.154 1.00 53.31 99 VAL A N 1
ATOM 783 C CA . VAL A 1 99 ? 21.047 -5.138 24.041 1.00 53.31 99 VAL A CA 1
ATOM 784 C C . VAL A 1 99 ? 22.445 -4.836 23.517 1.00 53.31 99 VAL A C 1
ATOM 786 O O . VAL A 1 99 ? 23.097 -5.796 23.047 1.00 53.31 99 VAL A O 1
#

Sequence (99 aa):
MNKKENWNEIIKKWKESGNSQAGFCREKSISLPAFGYHYRKEAVSISKNGFIEIPIKTKETGNSSLSLEISQNGEIIIQIKQGNQKNCIILYSGFKPTV